Protein AF-A0A2N2MKR9-F1 (afdb_monomer_lite)

Foldseek 3Di:
DPPVVVVVVVVVVVVVVVVVVVVVVVVLVVCQVPPDDDPLLVLLVVLVVVVCVVVVPPDDPPDPVVLVVLVCLLVCVCCQLAPPDHPRDHDNVNSVSNNVSSVVSNDDPPVVVVVPPDDDPPPPPDDDPDDD

Sequence (132 aa):
MKRKRFFYVSLWTIAMCVVVLFAVWQEDRLACLFSPKTSEERWAEQTIRAYIDTTQLEIAYCSVRYNTFLKGILLGDVPELTNPPSAFIKNGAESQIILEYAAQNFHLPREMRSSLGTEIPAIEAVPIEGGE

Structure (mmCIF, N/CA/C/O backbone):
data_AF-A0A2N2MKR9-F1
#
_entry.id   AF-A0A2N2MKR9-F1
#
loop_
_atom_site.group_PDB
_atom_site.id
_atom_site.type_symbol
_atom_site.label_atom_id
_atom_site.label_alt_id
_atom_site.label_comp_id
_atom_site.label_asym_id
_atom_site.label_entity_id
_atom_site.label_seq_id
_atom_site.pdbx_PDB_ins_code
_atom_site.Cartn_x
_atom_site.Cartn_y
_atom_site.Cartn_z
_atom_site.occupancy
_atom_site.B_iso_or_equiv
_atom_site.auth_seq_id
_atom_site.auth_comp_id
_atom_site.auth_asym_id
_atom_site.auth_atom_id
_atom_site.pdbx_PDB_model_num
ATOM 1 N N . MET A 1 1 ? 33.888 -14.659 -44.165 1.00 53.75 1 MET A N 1
ATOM 2 C CA . MET A 1 1 ? 33.901 -14.745 -42.681 1.00 53.75 1 MET A CA 1
ATOM 3 C C . MET A 1 1 ? 33.538 -13.448 -41.921 1.00 53.75 1 MET A C 1
ATOM 5 O O . MET A 1 1 ? 33.594 -13.462 -40.700 1.00 53.75 1 MET A O 1
ATOM 9 N N . LYS A 1 2 ? 33.104 -12.340 -42.558 1.00 53.75 2 LYS A N 1
ATOM 10 C CA . LYS A 1 2 ? 32.835 -11.060 -41.847 1.00 53.75 2 LYS A CA 1
ATOM 11 C C . LYS A 1 2 ? 31.402 -10.875 -41.304 1.00 53.75 2 LYS A C 1
ATOM 13 O O . LYS A 1 2 ? 31.219 -10.122 -40.358 1.00 53.75 2 LYS A O 1
ATOM 18 N N . ARG A 1 3 ? 30.398 -11.597 -41.829 1.00 57.44 3 ARG A N 1
ATOM 19 C CA . ARG A 1 3 ? 28.984 -11.435 -41.416 1.00 57.44 3 ARG A CA 1
ATOM 20 C C . ARG A 1 3 ? 28.689 -11.916 -39.987 1.00 57.44 3 ARG A C 1
ATOM 22 O O . ARG A 1 3 ? 27.933 -11.264 -39.285 1.00 57.44 3 ARG A O 1
ATOM 29 N N . LYS A 1 4 ? 29.331 -12.993 -39.516 1.00 55.81 4 LYS A N 1
ATOM 30 C CA . LYS A 1 4 ? 29.085 -13.557 -38.169 1.00 55.81 4 LYS A CA 1
ATOM 31 C C . LYS A 1 4 ? 29.516 -12.622 -37.028 1.00 55.81 4 LYS A C 1
ATOM 33 O O . LYS A 1 4 ? 28.868 -12.593 -35.991 1.00 55.81 4 LYS A O 1
ATOM 38 N N . ARG A 1 5 ? 30.576 -11.830 -37.232 1.00 58.12 5 ARG A N 1
ATOM 39 C CA . ARG A 1 5 ? 31.073 -10.866 -36.233 1.00 58.12 5 ARG A CA 1
ATOM 40 C C . ARG A 1 5 ? 30.123 -9.678 -36.047 1.00 58.12 5 ARG A C 1
ATOM 42 O O . ARG A 1 5 ? 29.955 -9.225 -34.926 1.00 58.12 5 ARG A O 1
ATOM 49 N N . PHE A 1 6 ? 29.455 -9.238 -37.116 1.00 60.28 6 PHE A N 1
ATOM 50 C CA . PHE A 1 6 ? 28.459 -8.162 -37.048 1.00 60.28 6 PHE A CA 1
ATOM 51 C C . PHE A 1 6 ? 27.206 -8.562 -36.259 1.00 60.28 6 PHE A C 1
ATOM 53 O O . PHE A 1 6 ? 26.723 -7.773 -35.453 1.00 60.28 6 PHE A O 1
ATOM 60 N N . PHE A 1 7 ? 26.726 -9.801 -36.421 1.00 61.53 7 PHE A N 1
ATOM 61 C CA . PHE A 1 7 ? 25.601 -10.306 -35.626 1.00 61.53 7 PHE A CA 1
ATOM 62 C C . PHE A 1 7 ? 25.931 -10.384 -34.133 1.00 61.53 7 PHE A C 1
ATOM 64 O O . PHE A 1 7 ? 25.103 -10.004 -33.316 1.00 61.53 7 PHE A O 1
ATOM 71 N N . TYR A 1 8 ? 27.147 -10.804 -33.774 1.00 65.81 8 TYR A N 1
ATOM 72 C CA . TYR A 1 8 ? 27.573 -10.854 -32.373 1.00 65.81 8 TYR A CA 1
ATOM 73 C C . TYR A 1 8 ? 27.635 -9.470 -31.722 1.00 65.81 8 TYR A C 1
ATOM 75 O O . TYR A 1 8 ? 27.162 -9.314 -30.603 1.00 65.81 8 TYR A O 1
ATOM 83 N N . VAL A 1 9 ? 28.161 -8.462 -32.426 1.00 71.25 9 VAL A N 1
ATOM 84 C CA . VAL A 1 9 ? 28.222 -7.084 -31.907 1.00 71.25 9 VAL A CA 1
ATOM 85 C C . VAL A 1 9 ? 26.817 -6.497 -31.749 1.00 71.25 9 VAL A C 1
ATOM 87 O O . VAL A 1 9 ? 26.515 -5.928 -30.706 1.00 71.25 9 VAL A O 1
ATOM 90 N N . SER A 1 10 ? 25.934 -6.708 -32.732 1.00 74.75 10 SER A N 1
ATOM 91 C CA . SER A 1 10 ? 24.545 -6.232 -32.676 1.00 74.75 10 SER A CA 1
ATOM 92 C C . SER A 1 10 ? 23.723 -6.906 -31.573 1.00 74.75 10 SER A C 1
ATOM 94 O O . SER A 1 10 ? 22.896 -6.254 -30.940 1.00 74.75 10 SER A O 1
ATOM 96 N N . LEU A 1 11 ? 23.930 -8.204 -31.333 1.00 79.81 11 LEU A N 1
ATOM 97 C CA . LEU A 1 11 ? 23.244 -8.926 -30.261 1.00 79.81 11 LEU A CA 1
ATOM 98 C C . LEU A 1 11 ? 23.706 -8.425 -28.884 1.00 79.81 11 LEU A C 1
ATOM 100 O O . LEU A 1 11 ? 22.898 -8.273 -27.971 1.00 79.81 11 LEU A O 1
ATOM 104 N N . TRP A 1 12 ? 24.999 -8.117 -28.754 1.00 79.88 12 TRP A N 1
ATOM 105 C CA . TRP A 1 12 ? 25.593 -7.626 -27.512 1.00 79.88 12 TRP A CA 1
ATOM 106 C C . TRP A 1 12 ? 25.122 -6.210 -27.160 1.00 79.88 12 TRP A C 1
ATOM 108 O O . TRP A 1 12 ? 24.816 -5.939 -26.002 1.00 79.88 12 TRP A O 1
ATOM 118 N N . THR A 1 13 ? 24.972 -5.323 -28.152 1.00 80.62 13 THR A N 1
ATOM 119 C CA . THR A 1 13 ? 24.413 -3.978 -27.932 1.00 80.62 13 THR A CA 1
ATOM 120 C C . THR A 1 13 ? 22.947 -4.020 -27.515 1.00 80.62 13 THR A C 1
ATOM 122 O O . THR A 1 13 ? 22.559 -3.288 -26.611 1.00 80.62 13 THR A O 1
ATOM 125 N N . ILE A 1 14 ? 22.136 -4.902 -28.114 1.00 83.44 14 ILE A N 1
ATOM 126 C CA . ILE A 1 14 ? 20.725 -5.059 -27.724 1.00 83.44 14 ILE A CA 1
ATOM 127 C C . ILE A 1 14 ? 20.631 -5.593 -26.291 1.00 83.44 14 ILE A C 1
ATOM 129 O O . ILE A 1 14 ? 19.873 -5.052 -25.491 1.00 83.44 14 ILE A O 1
ATOM 133 N N . ALA A 1 15 ? 21.437 -6.600 -25.941 1.00 82.69 15 ALA A N 1
ATOM 134 C CA . ALA A 1 15 ? 21.485 -7.127 -24.580 1.00 82.69 15 ALA A CA 1
ATOM 135 C C . ALA A 1 15 ? 21.888 -6.044 -23.562 1.00 82.69 15 ALA A C 1
ATOM 137 O O . ALA A 1 15 ? 21.234 -5.907 -22.532 1.00 82.69 15 ALA A O 1
ATOM 138 N N . MET A 1 16 ? 22.898 -5.225 -23.875 1.00 84.38 16 MET A N 1
ATOM 139 C CA . MET A 1 16 ? 23.298 -4.100 -23.023 1.00 84.38 16 MET A CA 1
ATOM 140 C C . MET A 1 16 ? 22.192 -3.050 -22.878 1.00 84.38 16 MET A C 1
ATOM 142 O O . MET A 1 16 ? 21.932 -2.603 -21.765 1.00 84.38 16 MET A O 1
ATOM 146 N N . CYS A 1 17 ? 21.484 -2.696 -23.956 1.00 82.19 17 CYS A N 1
ATOM 147 C CA . CYS A 1 17 ? 20.339 -1.786 -23.870 1.00 82.19 17 CYS A CA 1
ATOM 148 C C . CYS A 1 17 ? 19.225 -2.339 -22.970 1.00 82.19 17 CYS A C 1
ATOM 150 O O . CYS A 1 17 ? 18.685 -1.593 -22.161 1.00 82.19 17 CYS A O 1
ATOM 152 N N . VAL A 1 18 ? 18.905 -3.633 -23.060 1.00 83.56 18 VAL A N 1
ATOM 153 C CA . VAL A 1 18 ? 17.898 -4.261 -22.187 1.00 83.56 18 VAL A CA 1
ATOM 154 C C . VAL A 1 18 ? 18.341 -4.233 -20.724 1.00 83.56 18 VAL A C 1
ATOM 156 O O . VAL A 1 18 ? 17.535 -3.910 -19.857 1.00 83.56 18 VAL A O 1
ATOM 159 N N . VAL A 1 19 ? 19.618 -4.503 -20.439 1.00 81.50 19 VAL A N 1
ATOM 160 C CA . VAL A 1 19 ? 20.167 -4.444 -19.074 1.00 81.50 19 VAL A CA 1
ATOM 161 C C . VAL A 1 19 ? 20.125 -3.022 -18.515 1.00 81.50 19 VAL A C 1
ATOM 163 O O . VAL A 1 19 ? 19.721 -2.842 -17.371 1.00 81.50 19 VAL A O 1
ATOM 166 N N . VAL A 1 20 ? 20.479 -2.008 -19.311 1.00 78.25 20 VAL A N 1
ATOM 167 C CA . VAL A 1 20 ? 20.421 -0.599 -18.887 1.00 78.25 20 VAL A CA 1
ATOM 168 C C . VAL A 1 20 ? 18.979 -0.158 -18.640 1.00 78.25 20 VAL A C 1
ATOM 170 O O . VAL A 1 20 ? 18.700 0.435 -17.604 1.00 78.25 20 VAL A O 1
ATOM 173 N N . LEU A 1 21 ? 18.044 -0.493 -19.534 1.00 72.19 21 LEU A N 1
ATOM 174 C CA . LEU A 1 21 ? 16.623 -0.186 -19.337 1.00 72.19 21 LEU A CA 1
ATOM 175 C C . LEU A 1 21 ? 16.057 -0.888 -18.095 1.00 72.19 21 LEU A C 1
ATOM 177 O O . LEU A 1 21 ? 15.275 -0.296 -17.356 1.00 72.19 21 LEU A O 1
ATOM 181 N N . PHE A 1 22 ? 16.481 -2.124 -17.833 1.00 71.62 22 PHE A N 1
ATOM 182 C CA . PHE A 1 22 ? 16.088 -2.859 -16.634 1.00 71.62 22 PHE A CA 1
ATOM 183 C C . PHE A 1 22 ? 16.695 -2.264 -15.355 1.00 71.62 22 PHE A C 1
ATOM 185 O O . PHE A 1 22 ? 16.015 -2.197 -14.334 1.00 71.62 22 PHE A O 1
ATOM 192 N N . ALA A 1 23 ? 17.947 -1.799 -15.406 1.00 65.12 23 ALA A N 1
ATOM 193 C CA . ALA A 1 23 ? 18.618 -1.146 -14.285 1.00 65.12 23 ALA A C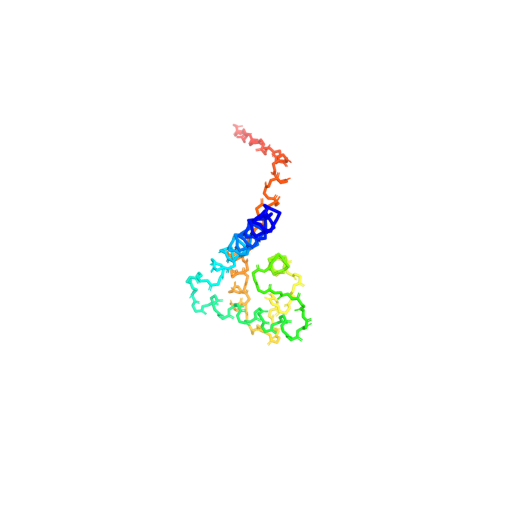A 1
ATOM 194 C C . ALA A 1 23 ? 17.964 0.199 -13.934 1.00 65.12 23 ALA A C 1
ATOM 196 O O . ALA A 1 23 ? 17.643 0.431 -12.772 1.00 65.12 23 ALA A O 1
ATOM 197 N N . VAL A 1 24 ? 17.667 1.033 -14.936 1.00 63.12 24 VAL A N 1
ATOM 198 C CA . VAL A 1 24 ? 16.956 2.309 -14.736 1.00 63.12 24 VAL A CA 1
ATOM 199 C C . VAL A 1 24 ? 15.553 2.072 -14.164 1.00 63.12 24 VAL A C 1
ATOM 201 O O . VAL A 1 24 ? 15.121 2.784 -13.266 1.00 63.12 24 VAL A O 1
ATOM 204 N N . TRP A 1 25 ? 14.853 1.024 -14.610 1.00 62.44 25 TRP A N 1
ATOM 205 C CA . TRP A 1 25 ? 13.548 0.653 -14.051 1.00 62.44 25 TRP A CA 1
ATOM 206 C C . TRP A 1 25 ? 13.622 0.113 -12.606 1.00 62.44 25 TRP A C 1
ATOM 208 O O . TRP A 1 25 ? 12.643 0.194 -11.862 1.00 62.44 25 TRP A O 1
ATOM 218 N N . GLN A 1 26 ? 14.764 -0.446 -12.192 1.00 57.59 26 GLN A N 1
ATOM 219 C CA . GLN A 1 26 ? 14.998 -0.947 -10.832 1.00 57.59 26 GLN A CA 1
ATOM 220 C C . GLN A 1 26 ? 15.260 0.180 -9.826 1.00 57.59 26 GLN A C 1
ATOM 222 O O . GLN A 1 26 ? 14.733 0.119 -8.717 1.00 57.59 26 GLN A O 1
ATOM 227 N N . GLU A 1 27 ? 16.030 1.208 -10.189 1.00 56.81 27 GLU A N 1
ATOM 228 C CA . GLU A 1 27 ? 16.450 2.267 -9.255 1.00 56.81 27 GLU A CA 1
ATOM 229 C C . GLU A 1 27 ? 15.264 3.010 -8.613 1.00 56.81 27 GLU A C 1
ATOM 231 O O . GLU A 1 27 ? 15.235 3.176 -7.390 1.00 56.81 27 GLU A O 1
ATOM 236 N N . ASP A 1 28 ? 14.230 3.348 -9.392 1.00 56.19 28 ASP A N 1
ATOM 237 C CA . ASP A 1 28 ? 13.018 4.004 -8.875 1.00 56.19 28 ASP A CA 1
ATOM 238 C C . ASP A 1 28 ? 12.221 3.104 -7.911 1.00 56.19 28 ASP A C 1
ATOM 240 O O . ASP A 1 28 ? 11.627 3.578 -6.937 1.00 56.19 28 ASP A O 1
ATOM 244 N N . ARG A 1 29 ? 12.223 1.780 -8.131 1.00 57.84 29 ARG A N 1
ATOM 245 C CA . ARG A 1 29 ? 11.556 0.832 -7.222 1.00 57.84 29 ARG A CA 1
ATOM 246 C C . ARG A 1 29 ? 12.341 0.617 -5.937 1.00 57.84 29 ARG A C 1
ATOM 248 O O . ARG A 1 29 ? 11.733 0.477 -4.877 1.00 57.84 29 ARG A O 1
ATOM 255 N N . LEU A 1 30 ? 13.668 0.590 -6.022 1.00 57.06 30 LEU A N 1
ATOM 256 C CA . LEU A 1 30 ? 14.534 0.367 -4.869 1.00 57.06 30 LEU A CA 1
ATOM 257 C C . LEU A 1 30 ? 14.442 1.535 -3.875 1.00 57.06 30 LEU A C 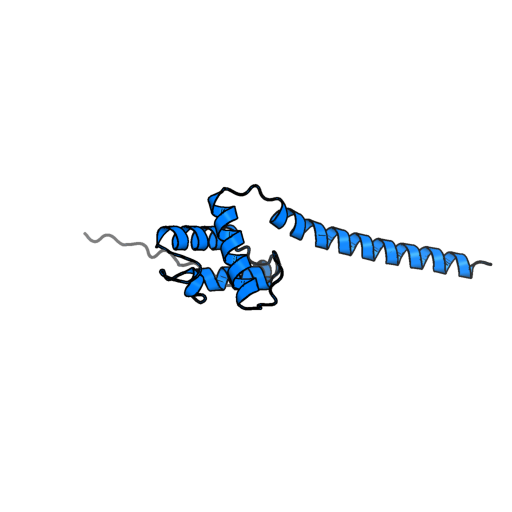1
ATOM 259 O O . LEU A 1 30 ? 14.347 1.286 -2.676 1.00 57.06 30 LEU A O 1
ATOM 263 N N . ALA A 1 31 ? 14.340 2.785 -4.333 1.00 60.53 31 ALA A N 1
ATOM 264 C CA . ALA A 1 31 ? 14.164 3.939 -3.440 1.00 60.53 31 ALA A CA 1
ATOM 265 C C . ALA A 1 31 ?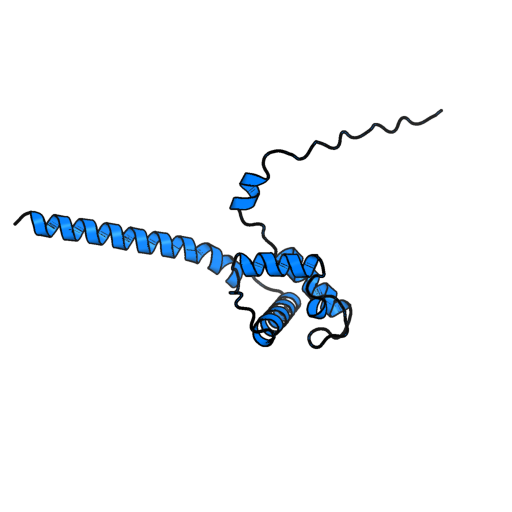 12.886 3.846 -2.573 1.00 60.53 31 ALA A C 1
ATOM 267 O O . ALA A 1 31 ? 12.909 4.126 -1.377 1.00 60.53 31 ALA A O 1
ATOM 268 N N . CYS A 1 32 ? 11.784 3.375 -3.158 1.00 60.59 32 CYS A N 1
ATOM 269 C CA . CYS A 1 32 ? 10.486 3.210 -2.492 1.00 60.59 32 CYS A CA 1
ATOM 270 C C . CYS A 1 32 ? 10.422 1.955 -1.580 1.00 60.59 32 CYS A C 1
ATOM 272 O O . CYS A 1 32 ? 9.596 1.861 -0.663 1.00 60.59 32 CYS A O 1
ATOM 274 N N . LEU A 1 33 ? 11.324 0.990 -1.797 1.00 60.88 33 LEU A N 1
ATOM 275 C CA . LEU A 1 33 ? 11.502 -0.206 -0.964 1.00 60.88 33 LEU A CA 1
ATOM 276 C C . LEU A 1 33 ? 12.454 0.016 0.221 1.00 60.88 33 LEU A C 1
ATOM 278 O O . LEU A 1 33 ? 12.223 -0.558 1.282 1.00 60.88 33 LEU A O 1
ATOM 282 N N . PHE A 1 34 ? 13.492 0.842 0.058 1.00 61.56 34 PHE A N 1
ATOM 283 C CA . PHE A 1 34 ? 14.574 1.015 1.037 1.00 61.56 34 PHE A CA 1
ATOM 284 C C . PHE A 1 34 ? 14.514 2.321 1.845 1.00 61.56 34 PHE A C 1
ATOM 286 O O . PHE A 1 34 ? 15.445 2.606 2.600 1.00 61.56 34 PHE A O 1
ATOM 293 N N . SER A 1 35 ? 13.433 3.101 1.741 1.00 64.25 35 SER A N 1
ATOM 294 C CA . SER A 1 35 ? 13.245 4.262 2.617 1.00 64.25 35 SER A CA 1
ATOM 295 C C . SER A 1 35 ? 13.132 3.813 4.084 1.00 64.25 35 SER A C 1
ATOM 297 O O . SER A 1 35 ? 12.365 2.884 4.371 1.00 64.25 35 SER A O 1
ATOM 299 N N . PRO A 1 36 ? 13.892 4.409 5.022 1.00 73.44 36 PRO A N 1
ATOM 300 C CA . PRO A 1 36 ? 13.781 4.084 6.438 1.00 73.44 36 PRO A CA 1
ATOM 301 C C . PRO A 1 36 ? 12.385 4.457 6.942 1.00 73.44 36 PRO A C 1
ATOM 303 O O . PRO A 1 36 ? 12.013 5.625 6.913 1.00 73.44 36 PRO A O 1
ATOM 306 N N . LYS A 1 37 ? 11.630 3.455 7.409 1.00 79.31 37 LYS A N 1
ATOM 307 C CA . LYS A 1 37 ? 10.246 3.626 7.868 1.00 79.31 37 LYS A CA 1
ATOM 308 C C . LYS A 1 37 ? 10.119 3.595 9.381 1.00 79.31 37 LYS A C 1
ATOM 310 O O . LYS A 1 37 ? 10.665 2.700 10.048 1.00 79.31 37 LYS A O 1
ATOM 315 N N . THR A 1 38 ? 9.318 4.508 9.915 1.00 88.12 38 THR A N 1
ATOM 316 C CA . THR A 1 38 ? 8.893 4.473 11.321 1.00 88.12 38 THR A CA 1
ATOM 317 C C . THR A 1 38 ? 8.063 3.211 11.616 1.00 88.12 38 THR A C 1
ATOM 319 O O . THR A 1 38 ? 7.679 2.454 10.717 1.00 88.12 38 THR A O 1
ATOM 322 N N . SER A 1 39 ? 7.832 2.896 12.896 1.00 87.62 39 SER A N 1
ATOM 323 C CA . SER A 1 39 ? 6.964 1.766 13.269 1.00 87.62 39 SER A CA 1
ATOM 324 C C . SER A 1 39 ? 5.524 1.968 12.803 1.00 87.62 39 SER A C 1
ATOM 326 O O . SER A 1 39 ? 4.885 1.004 12.388 1.00 87.62 39 SER A O 1
ATOM 328 N N . GLU A 1 40 ? 5.045 3.210 12.842 1.00 89.31 40 GLU A N 1
ATOM 329 C CA . GLU A 1 40 ? 3.698 3.594 12.419 1.00 89.31 40 GLU A CA 1
ATOM 330 C C . GLU A 1 40 ? 3.545 3.496 10.900 1.00 89.31 40 GLU A C 1
ATOM 332 O O . GLU A 1 40 ? 2.597 2.875 10.428 1.00 89.31 40 GLU A O 1
ATOM 337 N N . GLU A 1 41 ? 4.529 3.966 10.127 1.00 87.62 41 GLU A N 1
ATOM 338 C CA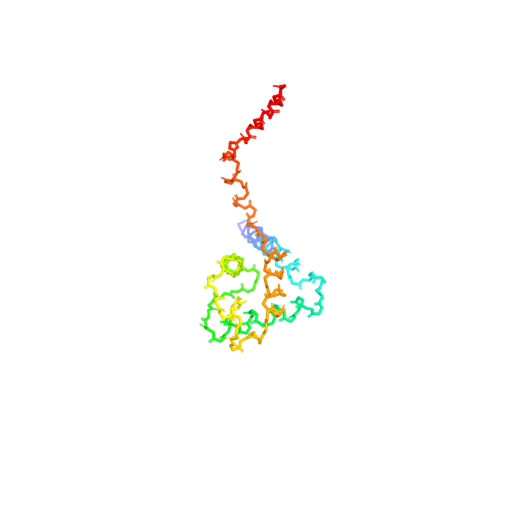 . GLU A 1 41 ? 4.535 3.801 8.667 1.00 87.62 41 GLU A CA 1
ATOM 339 C C . GLU A 1 41 ? 4.551 2.330 8.243 1.00 87.62 41 GLU A C 1
ATOM 341 O O . GLU A 1 41 ? 3.847 1.941 7.312 1.00 87.62 41 GLU A O 1
ATOM 346 N N . ARG A 1 42 ? 5.337 1.487 8.927 1.00 89.88 42 ARG A N 1
ATOM 347 C CA . ARG A 1 42 ? 5.361 0.042 8.648 1.00 89.88 42 ARG A CA 1
ATOM 348 C C . ARG A 1 42 ? 4.013 -0.606 8.917 1.00 89.88 42 ARG A C 1
ATOM 350 O O . ARG A 1 42 ? 3.588 -1.459 8.141 1.00 89.88 42 ARG A O 1
ATOM 357 N N . TRP A 1 43 ? 3.360 -0.219 10.007 1.00 93.56 43 TRP A N 1
ATOM 358 C CA . TRP A 1 43 ? 2.021 -0.696 10.317 1.00 93.56 43 TRP A CA 1
ATOM 359 C C . TRP A 1 43 ? 1.007 -0.220 9.261 1.00 93.56 43 TRP A C 1
ATOM 361 O O . TRP A 1 43 ? 0.280 -1.047 8.717 1.00 93.56 43 TRP A O 1
ATOM 371 N N . ALA A 1 44 ? 1.023 1.064 8.885 1.00 92.19 44 ALA A N 1
ATOM 372 C CA . ALA A 1 44 ? 0.134 1.630 7.867 1.00 92.19 44 ALA A CA 1
ATOM 373 C C . ALA A 1 44 ? 0.273 0.919 6.514 1.00 92.19 44 ALA A C 1
ATOM 375 O O . ALA A 1 44 ? -0.715 0.512 5.904 1.00 92.19 44 ALA A O 1
ATOM 376 N N . GLU A 1 45 ? 1.513 0.714 6.065 1.00 91.19 45 GLU A N 1
ATOM 377 C CA . GLU A 1 45 ? 1.824 -0.003 4.831 1.00 91.19 45 GLU A CA 1
ATOM 378 C C . GLU A 1 45 ? 1.295 -1.438 4.855 1.00 91.19 45 GLU A C 1
ATOM 380 O O . GLU A 1 45 ? 0.722 -1.902 3.868 1.00 91.19 45 GLU A O 1
ATOM 385 N N . GLN A 1 46 ? 1.492 -2.152 5.967 1.00 91.69 46 GLN A N 1
ATOM 386 C CA . GLN A 1 46 ? 0.999 -3.519 6.127 1.00 91.69 46 GLN A CA 1
ATOM 387 C C . GLN A 1 46 ? -0.525 -3.566 6.075 1.00 91.69 46 GLN A C 1
ATOM 389 O O . GLN A 1 46 ? -1.073 -4.427 5.391 1.00 91.69 46 GLN A O 1
ATOM 394 N N . THR A 1 47 ? -1.203 -2.622 6.725 1.00 92.94 47 THR A N 1
ATOM 395 C CA . THR A 1 47 ? -2.665 -2.520 6.703 1.00 92.94 47 THR A CA 1
ATOM 396 C C . THR A 1 47 ? -3.187 -2.228 5.295 1.00 92.94 47 THR A C 1
ATOM 398 O O . THR A 1 47 ? -4.102 -2.902 4.825 1.00 92.94 47 THR A O 1
ATOM 401 N N . ILE A 1 48 ? -2.562 -1.293 4.573 1.00 92.62 48 ILE A N 1
ATOM 402 C CA . ILE A 1 48 ? -2.899 -0.982 3.176 1.00 92.62 48 ILE A CA 1
ATOM 403 C C . ILE A 1 48 ? -2.687 -2.202 2.269 1.00 92.62 48 ILE A C 1
ATOM 405 O O . ILE A 1 48 ? -3.533 -2.505 1.429 1.00 92.62 48 ILE A O 1
ATOM 409 N N . ARG A 1 49 ? -1.573 -2.925 2.429 1.00 90.50 49 ARG A N 1
ATOM 410 C CA . ARG A 1 49 ? -1.309 -4.148 1.656 1.00 90.50 49 ARG A CA 1
ATOM 411 C C . ARG A 1 49 ? -2.318 -5.244 1.972 1.00 90.50 49 ARG A C 1
ATOM 413 O O . ARG A 1 49 ? -2.855 -5.837 1.048 1.00 90.50 49 ARG A O 1
ATOM 420 N N . ALA A 1 50 ? -2.639 -5.449 3.247 1.00 92.12 50 ALA A N 1
ATOM 421 C CA . ALA A 1 50 ? -3.661 -6.405 3.652 1.00 92.12 50 ALA A CA 1
ATOM 422 C C . ALA A 1 50 ? -5.026 -6.064 3.035 1.00 92.12 50 ALA A C 1
ATOM 424 O O . ALA A 1 50 ? -5.731 -6.961 2.575 1.00 92.12 50 ALA A O 1
ATOM 425 N N . TYR A 1 51 ? -5.390 -4.781 2.960 1.00 93.38 51 TYR A N 1
ATOM 426 C CA . TYR A 1 51 ? -6.599 -4.352 2.258 1.00 93.38 51 TYR A CA 1
ATOM 427 C C . TYR A 1 51 ? -6.555 -4.714 0.766 1.00 93.38 51 TYR A C 1
ATOM 429 O O . TYR A 1 51 ? -7.494 -5.319 0.255 1.00 93.38 51 TYR A O 1
ATOM 437 N N . ILE A 1 52 ? -5.459 -4.406 0.069 1.00 90.81 52 ILE A N 1
ATOM 438 C CA . ILE A 1 52 ? -5.284 -4.728 -1.360 1.00 90.81 52 ILE A CA 1
ATOM 439 C C . ILE A 1 52 ? -5.389 -6.243 -1.599 1.00 90.81 52 ILE A C 1
ATOM 441 O O . ILE A 1 52 ? -6.112 -6.677 -2.495 1.00 90.81 52 ILE A O 1
ATOM 445 N N . ASP A 1 53 ? -4.724 -7.042 -0.764 1.00 90.00 53 ASP A N 1
ATOM 446 C CA . ASP A 1 53 ? -4.699 -8.501 -0.883 1.00 90.00 53 ASP A CA 1
ATOM 447 C C . ASP A 1 53 ? -6.083 -9.118 -0.617 1.00 90.00 53 ASP A C 1
ATOM 449 O O . ASP A 1 53 ? -6.537 -9.995 -1.352 1.00 90.00 53 ASP A O 1
ATOM 453 N N . THR A 1 54 ? -6.790 -8.641 0.412 1.00 91.81 54 THR A N 1
ATOM 454 C CA . THR A 1 54 ? -8.132 -9.139 0.774 1.00 91.81 54 THR A CA 1
ATOM 455 C C . THR A 1 54 ? -9.206 -8.741 -0.233 1.00 91.81 54 THR A C 1
ATOM 457 O O . THR A 1 54 ? -10.131 -9.515 -0.475 1.00 91.81 54 THR A O 1
ATOM 460 N N . THR A 1 55 ? -9.072 -7.568 -0.854 1.00 88.06 55 THR A N 1
ATOM 461 C CA . THR A 1 55 ? -9.975 -7.089 -1.913 1.00 88.06 55 THR A CA 1
ATOM 462 C C . THR A 1 55 ? -9.593 -7.595 -3.304 1.00 88.06 55 THR A C 1
ATOM 464 O O . THR A 1 55 ? -10.276 -7.276 -4.275 1.00 88.06 55 THR A O 1
ATOM 467 N N . GLN A 1 56 ? -8.538 -8.417 -3.405 1.00 86.50 56 GLN A N 1
ATOM 468 C CA . GLN A 1 56 ? -8.020 -8.981 -4.657 1.00 86.50 56 GLN A CA 1
ATOM 469 C C . GLN A 1 56 ? -7.706 -7.905 -5.709 1.00 86.50 56 GLN A C 1
ATOM 471 O O . GLN A 1 56 ? -7.844 -8.121 -6.914 1.00 86.50 56 GLN A O 1
ATOM 476 N N . LEU A 1 57 ? -7.278 -6.726 -5.255 1.00 86.31 57 LEU A N 1
ATOM 477 C CA . LEU A 1 57 ? -6.880 -5.643 -6.139 1.00 86.31 57 LEU A CA 1
ATOM 478 C C . LEU A 1 57 ? -5.499 -5.951 -6.730 1.00 86.31 57 LEU A C 1
ATOM 480 O O . LEU A 1 57 ? -4.510 -6.083 -6.014 1.00 86.31 57 LEU A O 1
ATOM 484 N N . GLU A 1 58 ? -5.399 -6.005 -8.059 1.00 88.06 58 GLU A N 1
ATOM 485 C CA . GLU A 1 58 ? -4.125 -6.182 -8.771 1.00 88.06 58 GLU A CA 1
ATOM 486 C C . GLU A 1 58 ? -3.298 -4.879 -8.779 1.00 88.06 58 GLU A C 1
ATOM 488 O O . GLU A 1 58 ? -3.086 -4.228 -9.813 1.00 88.06 58 GLU A O 1
ATOM 493 N N . ILE A 1 59 ? -2.849 -4.461 -7.594 1.00 85.44 59 ILE A N 1
ATOM 494 C CA . ILE A 1 59 ? -2.067 -3.244 -7.377 1.00 85.44 59 ILE A CA 1
ATOM 495 C C . ILE A 1 59 ? -0.683 -3.633 -6.863 1.00 85.44 59 ILE A C 1
ATOM 497 O O . ILE A 1 59 ? -0.476 -3.915 -5.687 1.00 85.44 59 ILE A O 1
ATOM 501 N N . ALA A 1 60 ? 0.306 -3.601 -7.755 1.00 81.75 60 ALA A N 1
ATOM 502 C CA . ALA A 1 60 ? 1.692 -3.830 -7.368 1.00 81.75 60 ALA A CA 1
ATOM 503 C C . ALA A 1 60 ? 2.229 -2.670 -6.511 1.00 81.75 60 ALA A C 1
ATOM 505 O O . ALA A 1 60 ? 2.037 -1.500 -6.854 1.00 81.75 60 ALA A O 1
ATOM 506 N N . TYR A 1 61 ? 2.971 -2.985 -5.450 1.00 78.94 61 TYR A N 1
ATOM 507 C CA . TYR A 1 61 ? 3.639 -1.990 -4.606 1.00 78.94 61 TYR A CA 1
ATOM 508 C C . TYR A 1 61 ? 4.605 -1.099 -5.419 1.00 78.94 61 TYR A C 1
ATOM 510 O O . TYR A 1 61 ? 5.265 -1.573 -6.353 1.00 78.94 61 TYR A O 1
ATOM 518 N N . CYS A 1 62 ? 4.652 0.199 -5.089 1.00 76.56 62 CYS A N 1
ATOM 519 C CA . CYS A 1 62 ? 5.384 1.251 -5.821 1.00 76.56 62 CYS A CA 1
ATOM 520 C C . CYS A 1 62 ? 5.047 1.347 -7.325 1.00 76.56 62 CYS A C 1
ATOM 522 O O . CYS A 1 62 ? 5.862 1.798 -8.127 1.00 76.56 62 CYS A O 1
ATOM 524 N N . SER A 1 63 ? 3.856 0.905 -7.742 1.00 81.94 63 SER A N 1
ATOM 525 C CA . SER A 1 63 ? 3.358 1.146 -9.100 1.00 81.94 63 SER A CA 1
ATOM 526 C C . SER A 1 63 ? 2.626 2.485 -9.207 1.00 81.94 63 SER A C 1
ATOM 528 O O . SER A 1 63 ? 2.169 3.047 -8.212 1.00 81.94 63 SER A O 1
ATOM 530 N N . VAL A 1 64 ? 2.422 2.964 -10.437 1.00 81.88 64 VAL A N 1
ATOM 531 C CA . VAL A 1 64 ? 1.557 4.129 -10.699 1.00 81.88 64 VAL A CA 1
ATOM 532 C C . VAL A 1 64 ? 0.155 3.907 -10.124 1.00 81.88 64 VAL A C 1
ATOM 534 O O . VAL A 1 64 ? -0.400 4.810 -9.507 1.00 81.88 64 VAL A O 1
ATOM 537 N N . ARG A 1 65 ? -0.384 2.685 -10.241 1.00 84.31 65 ARG A N 1
ATOM 538 C CA . ARG A 1 65 ? -1.682 2.318 -9.655 1.00 84.31 65 ARG A CA 1
ATOM 539 C C . ARG A 1 65 ? -1.677 2.395 -8.132 1.00 84.31 65 ARG A C 1
ATOM 541 O O . ARG A 1 65 ? -2.656 2.857 -7.565 1.00 84.31 65 ARG A O 1
ATOM 548 N N . TYR A 1 66 ? -0.587 1.989 -7.482 1.00 87.62 66 TYR A N 1
ATOM 549 C CA . TYR A 1 66 ? -0.448 2.110 -6.029 1.00 87.62 66 TYR A CA 1
ATOM 550 C C . TYR A 1 66 ? -0.479 3.572 -5.590 1.00 87.62 66 TYR A C 1
ATOM 552 O O . TYR A 1 66 ? -1.168 3.928 -4.647 1.00 87.62 66 TYR A O 1
ATOM 560 N N . ASN A 1 67 ? 0.184 4.445 -6.337 1.00 86.56 67 ASN A N 1
ATOM 561 C CA . ASN A 1 67 ? 0.170 5.873 -6.063 1.00 86.56 67 ASN A CA 1
ATOM 562 C C . ASN A 1 67 ? -1.214 6.514 -6.299 1.00 86.56 67 ASN A C 1
ATOM 564 O O . ASN A 1 67 ? -1.679 7.321 -5.498 1.00 86.56 67 ASN A O 1
ATOM 568 N N . THR A 1 68 ? -1.922 6.115 -7.363 1.00 88.38 68 THR A N 1
ATOM 569 C CA . THR A 1 68 ? -3.329 6.502 -7.565 1.00 88.38 68 THR A CA 1
ATOM 570 C C . THR A 1 68 ? -4.218 5.993 -6.432 1.00 88.38 68 THR A C 1
ATOM 572 O O . THR A 1 68 ? -5.119 6.704 -5.999 1.00 88.38 68 THR A O 1
ATOM 575 N N . PHE A 1 69 ? -3.944 4.799 -5.915 1.00 91.56 69 PHE A N 1
ATOM 576 C CA . PHE A 1 69 ? -4.658 4.239 -4.777 1.00 91.56 69 PHE A CA 1
ATOM 577 C C . PHE A 1 69 ? -4.408 5.035 -3.486 1.00 91.56 69 PHE A C 1
ATOM 579 O O . PHE A 1 69 ? -5.366 5.383 -2.802 1.00 91.56 69 PHE A O 1
ATOM 586 N N . LEU A 1 70 ? -3.159 5.430 -3.199 1.00 91.31 70 LEU A N 1
ATOM 587 C CA . LEU A 1 70 ? -2.845 6.334 -2.081 1.00 91.31 70 LEU A CA 1
ATOM 588 C C . LEU A 1 70 ? -3.579 7.677 -2.207 1.00 91.31 70 LEU A C 1
ATOM 590 O O . LEU A 1 70 ? -4.095 8.190 -1.218 1.00 91.31 70 LEU A O 1
ATOM 594 N N . LYS A 1 71 ? -3.698 8.223 -3.425 1.00 89.88 71 LYS A N 1
ATOM 595 C CA . LYS A 1 71 ? -4.523 9.415 -3.673 1.00 89.88 71 LYS A CA 1
ATOM 596 C C . LYS A 1 71 ? -5.993 9.176 -3.322 1.00 89.88 71 LYS A C 1
ATOM 598 O O . LYS A 1 71 ? -6.597 10.036 -2.695 1.00 89.88 71 LYS A O 1
ATOM 603 N N . GLY A 1 72 ? -6.553 8.032 -3.714 1.00 90.81 72 GLY A N 1
ATOM 604 C CA . GLY A 1 72 ? -7.929 7.659 -3.372 1.00 90.81 72 GLY A CA 1
ATOM 605 C C . GLY A 1 72 ? -8.150 7.578 -1.860 1.00 90.81 72 GLY A C 1
ATOM 606 O O . GLY A 1 72 ? -9.149 8.082 -1.360 1.00 90.81 72 GLY A O 1
ATOM 607 N N . ILE A 1 73 ? -7.175 7.050 -1.109 1.00 92.50 73 ILE A N 1
ATOM 608 C CA . ILE A 1 73 ? -7.210 7.063 0.363 1.00 92.50 73 ILE A CA 1
ATOM 609 C C . ILE A 1 73 ? -7.293 8.501 0.893 1.00 92.50 73 ILE A C 1
ATOM 611 O O . ILE A 1 73 ? -8.148 8.792 1.721 1.00 92.50 73 ILE A O 1
ATOM 615 N N . LEU A 1 74 ? -6.469 9.424 0.388 1.00 91.19 74 LEU A N 1
ATOM 616 C CA . LEU A 1 74 ? -6.500 10.833 0.814 1.00 91.19 74 LEU A CA 1
ATOM 617 C C . LEU A 1 74 ? -7.819 11.543 0.482 1.00 91.19 74 LEU A C 1
ATOM 619 O O . LEU A 1 74 ? -8.213 12.464 1.194 1.00 91.19 74 LEU A O 1
ATOM 623 N N . LEU A 1 75 ? -8.491 11.132 -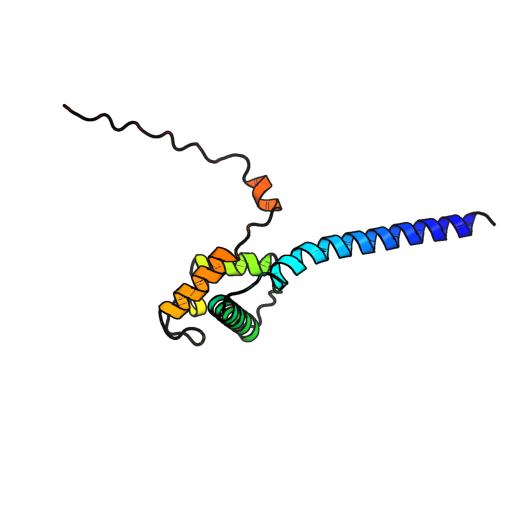0.595 1.00 89.81 75 LEU A N 1
ATOM 624 C CA . LEU A 1 75 ? -9.796 11.661 -0.994 1.00 89.81 75 LEU A CA 1
ATOM 625 C C . LEU A 1 75 ? -10.970 11.018 -0.238 1.00 89.81 75 LEU A C 1
ATOM 627 O O . LEU A 1 75 ? -12.090 11.511 -0.341 1.00 89.81 75 LEU A O 1
ATOM 631 N N . GLY A 1 76 ? -10.726 9.958 0.539 1.00 89.06 76 GLY A N 1
ATOM 632 C CA . GLY A 1 76 ? -11.772 9.225 1.253 1.00 89.06 76 GLY A CA 1
ATOM 633 C C . GLY A 1 76 ? -12.489 8.163 0.413 1.00 89.06 76 GLY A C 1
ATOM 634 O O . GLY A 1 76 ? -13.508 7.639 0.851 1.00 89.06 76 GLY A O 1
ATOM 635 N N . ASP A 1 77 ? -11.956 7.801 -0.759 1.00 91.44 77 ASP A N 1
ATOM 636 C CA . ASP A 1 77 ? -12.555 6.807 -1.667 1.00 91.44 77 ASP A CA 1
ATOM 637 C C . ASP A 1 77 ? -12.475 5.369 -1.121 1.00 91.44 77 ASP A C 1
ATOM 639 O O . ASP A 1 77 ? -13.100 4.455 -1.658 1.00 91.44 77 ASP A O 1
ATOM 643 N N . VAL A 1 78 ? -11.693 5.160 -0.057 1.00 91.06 78 VAL A N 1
ATOM 644 C CA . VAL A 1 78 ? -11.520 3.871 0.623 1.00 91.06 78 VAL A CA 1
ATOM 645 C C . VAL A 1 78 ? -11.995 4.016 2.076 1.00 91.06 78 VAL A C 1
ATOM 647 O O . VAL A 1 78 ? -11.179 4.267 2.973 1.00 91.06 78 VAL A O 1
ATOM 650 N N . PRO A 1 79 ? -13.313 3.933 2.342 1.00 89.75 79 PRO A N 1
ATOM 651 C CA . PRO A 1 79 ? -13.873 4.157 3.675 1.00 89.75 79 PRO A CA 1
ATOM 652 C C . PRO A 1 79 ? -13.372 3.135 4.700 1.00 89.75 79 PRO A C 1
ATOM 654 O O . PRO A 1 79 ? -13.202 3.472 5.865 1.00 89.75 79 PRO A O 1
ATOM 657 N N . GLU A 1 80 ? -13.026 1.920 4.279 1.00 91.69 80 GLU A N 1
ATOM 658 C CA . GLU A 1 80 ? -12.440 0.888 5.136 1.00 91.69 80 GLU A CA 1
ATOM 659 C C . GLU A 1 80 ? -11.064 1.289 5.681 1.00 91.69 80 GLU A C 1
ATOM 661 O O . GLU A 1 80 ? -10.633 0.760 6.706 1.00 91.69 80 GLU A O 1
ATOM 666 N N . LEU A 1 81 ? -10.382 2.223 5.013 1.00 90.69 81 LEU A N 1
ATOM 667 C CA . LEU A 1 81 ? -9.075 2.741 5.403 1.00 90.69 81 LEU A CA 1
ATOM 668 C C . LEU A 1 81 ? -9.112 4.190 5.921 1.00 90.69 81 LEU A C 1
ATOM 670 O O . LEU A 1 81 ? -8.074 4.723 6.302 1.00 90.69 81 LEU A O 1
ATOM 674 N N . THR A 1 82 ? -10.279 4.833 5.956 1.00 88.94 82 THR A N 1
ATOM 675 C CA . THR A 1 82 ? -10.399 6.244 6.374 1.00 88.94 82 THR A CA 1
ATOM 676 C C . THR A 1 82 ? -11.469 6.480 7.437 1.00 88.94 82 THR A C 1
ATOM 678 O O . THR A 1 82 ? -11.320 7.391 8.253 1.00 88.94 82 THR A O 1
ATOM 681 N N . ASN A 1 83 ? -12.506 5.640 7.502 1.00 90.50 83 ASN A N 1
ATOM 682 C CA . ASN A 1 83 ? -13.641 5.802 8.402 1.00 90.50 83 ASN A CA 1
ATOM 683 C C . ASN A 1 83 ? -13.720 4.654 9.432 1.00 90.50 83 ASN A C 1
ATOM 685 O O . ASN A 1 83 ? -14.223 3.571 9.126 1.00 90.50 83 ASN A O 1
ATOM 689 N N . PRO A 1 84 ? -13.209 4.853 10.658 1.00 88.19 84 PRO A N 1
ATOM 690 C CA . PRO A 1 84 ? -13.321 3.865 11.724 1.00 88.19 84 PRO A CA 1
ATOM 691 C C . PRO A 1 84 ? -14.744 3.816 12.321 1.00 88.19 84 PRO A C 1
ATOM 693 O O . PRO A 1 84 ? -15.400 4.853 12.429 1.00 88.19 84 PRO A O 1
ATOM 696 N N . PRO A 1 85 ? -15.200 2.653 12.825 1.00 88.94 85 PRO A N 1
ATOM 697 C CA . PRO A 1 85 ? -14.502 1.370 12.834 1.00 88.94 85 PRO A CA 1
ATOM 698 C C . PRO A 1 85 ? -14.682 0.602 11.517 1.00 88.94 85 PRO A C 1
ATOM 700 O O . PRO A 1 85 ? -15.769 0.547 10.947 1.00 88.94 85 PRO A O 1
ATOM 703 N N . SER A 1 86 ? -13.623 -0.069 11.083 1.00 89.44 86 SER A N 1
ATOM 704 C CA . SER A 1 86 ? -13.615 -0.974 9.939 1.00 89.44 86 SER A CA 1
ATOM 705 C C . SER A 1 86 ? -12.913 -2.289 10.297 1.00 89.44 86 SER A C 1
ATOM 707 O O . SER A 1 86 ? -12.382 -2.460 11.396 1.00 89.44 86 SER A O 1
ATOM 709 N N . ALA A 1 87 ? -12.880 -3.237 9.357 1.00 89.75 87 ALA A N 1
ATOM 710 C CA . ALA A 1 87 ? -12.115 -4.475 9.519 1.00 89.75 87 ALA A CA 1
ATOM 711 C C . ALA A 1 87 ? -10.593 -4.240 9.635 1.00 89.75 87 ALA A C 1
ATOM 713 O O . ALA A 1 87 ? -9.879 -5.107 10.139 1.00 89.75 87 ALA A O 1
ATOM 714 N N . PHE A 1 88 ? -10.106 -3.079 9.187 1.00 90.06 88 PHE A N 1
ATOM 715 C CA . PHE A 1 88 ? -8.684 -2.735 9.118 1.00 90.06 88 PHE A CA 1
ATOM 716 C C . PHE A 1 88 ? -8.275 -1.672 10.142 1.00 90.06 88 PHE A C 1
ATOM 718 O O . PHE A 1 88 ? -7.113 -1.630 10.539 1.00 90.06 88 PHE A O 1
ATOM 725 N N . ILE A 1 89 ? -9.219 -0.836 10.581 1.00 90.31 89 ILE A N 1
ATOM 726 C CA . ILE A 1 89 ? -8.977 0.321 11.445 1.00 90.31 89 ILE A CA 1
ATOM 727 C C . ILE A 1 89 ? -9.981 0.322 12.588 1.00 90.31 89 ILE A C 1
ATOM 729 O O . ILE A 1 89 ? -11.192 0.324 12.387 1.00 90.31 89 ILE A O 1
ATOM 733 N N . LYS A 1 90 ? -9.484 0.389 13.815 1.00 89.62 90 LYS A N 1
ATOM 734 C CA . LYS A 1 90 ? -10.286 0.340 15.039 1.00 89.62 90 LYS A CA 1
ATOM 735 C C . LYS A 1 90 ? -10.678 1.721 15.546 1.00 89.62 90 LYS A C 1
ATOM 737 O O . LYS A 1 90 ? -11.691 1.845 16.230 1.00 89.62 90 LYS A O 1
ATOM 742 N N . ASN A 1 91 ? -9.870 2.745 15.277 1.00 92.25 91 ASN A N 1
ATOM 743 C CA . ASN A 1 91 ? -10.037 4.078 15.857 1.00 92.25 91 ASN A CA 1
ATOM 744 C C . ASN A 1 91 ? -9.529 5.205 14.934 1.00 92.25 91 ASN A C 1
ATOM 746 O O . ASN A 1 91 ? -8.906 4.966 13.903 1.00 92.25 91 ASN A O 1
ATOM 750 N N . GLY A 1 92 ? -9.803 6.456 15.320 1.00 90.00 92 GLY A N 1
ATOM 751 C CA . GLY A 1 92 ? -9.398 7.643 14.557 1.00 90.00 92 GLY A CA 1
ATOM 752 C C . GLY A 1 92 ? -7.886 7.854 14.452 1.00 90.00 92 GLY A C 1
ATOM 753 O O . GLY A 1 92 ? -7.431 8.377 13.442 1.00 90.00 92 GLY A O 1
ATOM 754 N N . ALA A 1 93 ? -7.104 7.423 15.446 1.00 90.75 93 ALA A N 1
ATOM 755 C CA . ALA A 1 93 ? -5.646 7.558 15.412 1.00 90.75 93 ALA A CA 1
ATOM 756 C C . ALA A 1 93 ? -5.030 6.643 14.342 1.00 90.75 93 ALA A C 1
ATOM 758 O O . ALA A 1 93 ? -4.187 7.070 13.564 1.00 90.75 93 ALA A O 1
ATOM 759 N N . GLU A 1 94 ? -5.522 5.409 14.241 1.00 91.00 94 GLU A N 1
ATOM 760 C CA . GLU A 1 94 ? -5.143 4.457 13.196 1.00 91.00 94 GLU A CA 1
ATOM 761 C C . GLU A 1 94 ? -5.494 4.978 11.787 1.00 91.00 94 GLU A C 1
ATOM 763 O O . GLU A 1 94 ? -4.694 4.840 10.862 1.00 91.00 94 GLU A O 1
ATOM 768 N N . SER A 1 95 ? -6.645 5.647 11.632 1.00 92.25 95 SER A N 1
ATOM 769 C CA . SER A 1 95 ? -7.010 6.337 10.382 1.00 92.25 95 SER A CA 1
ATOM 770 C C . SER A 1 95 ? -6.049 7.485 10.052 1.00 92.25 95 SER A C 1
ATOM 772 O O . SER A 1 95 ? -5.575 7.588 8.920 1.00 92.25 95 SER A O 1
ATOM 774 N N . GLN A 1 96 ? -5.678 8.305 11.041 1.00 92.88 96 GLN A N 1
ATOM 775 C CA . GLN A 1 96 ? -4.710 9.389 10.841 1.00 92.88 96 GLN A CA 1
ATOM 776 C C . GLN A 1 96 ? -3.337 8.873 10.405 1.00 92.88 96 GLN A C 1
ATOM 778 O O . GLN A 1 96 ? -2.766 9.425 9.470 1.00 92.88 96 GLN A O 1
ATOM 783 N N . ILE A 1 97 ? -2.847 7.786 11.006 1.00 92.50 97 ILE A N 1
ATOM 784 C CA . ILE A 1 97 ? -1.570 7.166 10.627 1.00 92.50 97 ILE A CA 1
ATOM 785 C C . ILE A 1 97 ? -1.592 6.707 9.157 1.00 92.50 97 ILE A C 1
ATOM 787 O O . ILE A 1 97 ? -0.615 6.884 8.428 1.00 92.50 97 ILE A O 1
ATOM 791 N N . ILE A 1 98 ? -2.712 6.150 8.685 1.00 92.44 98 ILE A N 1
ATOM 792 C CA . ILE A 1 98 ? -2.868 5.720 7.286 1.00 92.44 98 ILE A CA 1
ATOM 793 C C . ILE A 1 98 ? -2.930 6.914 6.330 1.00 92.44 98 ILE A C 1
ATOM 795 O O . ILE A 1 98 ? -2.295 6.883 5.273 1.00 92.44 98 ILE A O 1
ATOM 799 N N . LEU A 1 99 ? -3.654 7.974 6.697 1.00 92.62 99 LEU A N 1
ATOM 800 C CA . LEU A 1 99 ? -3.715 9.210 5.914 1.00 92.62 99 LEU A CA 1
ATOM 80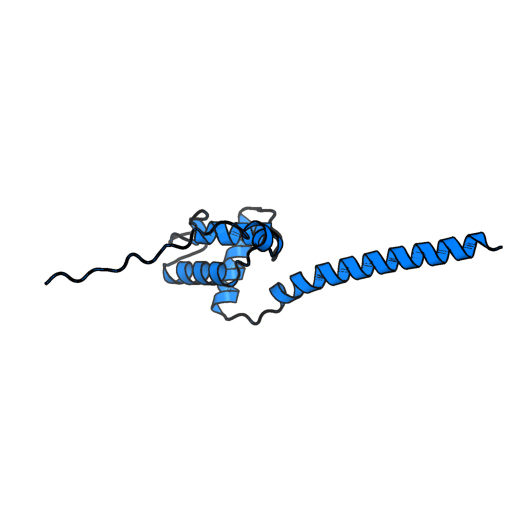1 C C . LEU A 1 99 ? -2.345 9.888 5.826 1.00 92.62 99 LEU A C 1
ATOM 803 O O . LEU A 1 99 ? -1.939 10.316 4.747 1.00 92.62 99 LEU A O 1
ATOM 807 N N . GLU A 1 100 ? -1.611 9.945 6.933 1.00 91.31 100 GLU A N 1
ATOM 808 C CA . GLU A 1 100 ? -0.264 10.504 6.976 1.00 91.31 100 GLU A CA 1
ATOM 809 C C . GLU A 1 100 ? 0.704 9.681 6.120 1.00 91.31 100 GLU A C 1
ATOM 811 O O . GLU A 1 100 ? 1.418 10.239 5.284 1.00 91.31 100 GLU A O 1
ATOM 816 N N . TYR A 1 101 ? 0.653 8.352 6.228 1.00 90.50 101 TYR A N 1
ATOM 817 C CA . TYR A 1 101 ? 1.423 7.467 5.360 1.00 90.50 101 TYR A CA 1
ATOM 818 C C . TYR A 1 101 ? 1.112 7.710 3.877 1.00 90.50 101 TYR A C 1
ATOM 820 O O . TYR A 1 101 ? 2.032 7.841 3.064 1.00 90.50 101 TYR A O 1
ATOM 828 N N . ALA A 1 102 ? -0.172 7.801 3.514 1.00 90.62 102 ALA A N 1
ATOM 829 C CA . ALA A 1 102 ? -0.592 8.064 2.143 1.00 90.62 102 ALA A CA 1
ATOM 830 C C . ALA A 1 102 ? -0.104 9.434 1.651 1.00 90.62 102 ALA A C 1
ATOM 832 O O . ALA A 1 102 ? 0.372 9.530 0.525 1.00 90.62 102 ALA A O 1
ATOM 833 N N . ALA A 1 103 ? -0.148 10.472 2.490 1.00 88.00 103 ALA A N 1
ATOM 834 C CA . ALA A 1 103 ? 0.332 11.811 2.152 1.00 88.00 103 ALA A CA 1
ATOM 835 C C . ALA A 1 103 ? 1.850 11.849 1.922 1.00 88.00 103 ALA A C 1
ATOM 837 O O . ALA A 1 103 ? 2.311 12.477 0.970 1.00 88.00 103 ALA A O 1
ATOM 838 N N . GLN A 1 104 ? 2.625 11.154 2.760 1.00 85.31 104 GLN A N 1
ATOM 839 C CA . GLN A 1 104 ? 4.087 11.119 2.662 1.00 85.31 104 GLN A CA 1
ATOM 840 C C . GLN A 1 104 ? 4.586 10.293 1.467 1.00 85.31 104 GLN A C 1
ATOM 842 O O . GLN A 1 104 ? 5.595 10.641 0.856 1.00 85.31 104 GLN A O 1
ATOM 847 N N . ASN A 1 105 ? 3.877 9.214 1.120 1.00 82.44 105 ASN A N 1
ATOM 848 C CA . ASN A 1 105 ? 4.276 8.281 0.060 1.00 82.44 105 ASN A CA 1
ATOM 849 C C . ASN A 1 105 ? 3.574 8.549 -1.283 1.00 82.44 105 ASN A C 1
ATOM 851 O O . ASN A 1 105 ? 3.910 7.928 -2.295 1.00 82.44 105 ASN A O 1
ATOM 855 N N . PHE A 1 106 ? 2.613 9.476 -1.326 1.00 80.44 106 PHE A N 1
ATOM 856 C CA . PHE A 1 106 ? 2.025 9.949 -2.572 1.00 80.44 106 PHE A CA 1
ATOM 857 C C . PHE A 1 106 ? 3.033 10.829 -3.321 1.00 80.44 106 PHE A C 1
ATOM 859 O O . PHE A 1 106 ? 3.310 11.976 -2.963 1.00 80.44 106 PHE A O 1
ATOM 866 N N . HIS A 1 107 ? 3.583 10.299 -4.409 1.00 68.00 107 HIS A N 1
ATOM 867 C CA . HIS A 1 107 ? 4.526 11.014 -5.262 1.00 68.00 107 HIS A CA 1
ATOM 868 C C . HIS A 1 107 ? 3.949 11.130 -6.661 1.00 68.00 107 HIS A C 1
ATOM 870 O O . HIS A 1 107 ? 3.990 10.168 -7.421 1.00 68.00 107 HIS A O 1
ATOM 876 N N . LEU A 1 108 ? 3.406 12.294 -7.030 1.00 54.41 108 LEU A N 1
ATOM 877 C CA . LEU A 1 108 ? 2.949 12.546 -8.402 1.00 54.41 108 LEU A CA 1
ATOM 878 C C . LEU A 1 108 ? 4.019 12.070 -9.406 1.00 54.41 108 LEU A C 1
ATOM 880 O O . LEU A 1 108 ? 5.173 12.498 -9.286 1.00 54.41 108 LEU A O 1
ATOM 884 N N . PRO A 1 109 ? 3.677 11.201 -10.379 1.00 49.44 109 PRO A N 1
ATOM 885 C CA . PRO A 1 109 ? 4.636 10.748 -11.376 1.00 49.44 109 PRO A CA 1
ATOM 886 C C . PRO A 1 109 ? 5.294 11.960 -12.041 1.00 49.44 109 PRO A C 1
ATOM 888 O O . PRO A 1 109 ? 4.612 12.932 -12.378 1.00 49.44 109 PRO A O 1
ATOM 891 N N . ARG A 1 110 ? 6.615 11.908 -12.252 1.00 44.59 110 ARG A N 1
ATOM 892 C CA . ARG A 1 110 ? 7.394 12.999 -12.870 1.00 44.59 110 ARG A CA 1
ATOM 893 C C . ARG A 1 110 ? 6.818 13.433 -14.228 1.00 44.59 110 ARG A C 1
ATOM 895 O O . ARG A 1 110 ? 6.918 14.602 -14.583 1.00 44.59 110 ARG A O 1
ATOM 902 N N . GLU A 1 111 ? 6.135 12.528 -14.928 1.00 46.78 111 GLU A N 1
ATOM 903 C CA . GLU A 1 111 ? 5.452 12.804 -16.197 1.00 46.78 111 GLU A CA 1
ATOM 904 C C . GLU A 1 111 ? 4.195 13.684 -16.056 1.00 46.78 111 GLU A C 1
ATOM 906 O O . GLU A 1 111 ? 3.898 14.467 -16.954 1.00 46.78 111 GLU A O 1
ATOM 911 N N . MET A 1 112 ? 3.506 13.675 -14.907 1.00 43.81 112 MET A N 1
ATOM 912 C CA . MET A 1 112 ? 2.403 14.613 -14.633 1.00 43.81 112 MET A CA 1
ATOM 913 C C . MET A 1 112 ? 2.895 15.995 -14.189 1.00 43.81 112 MET A C 1
ATOM 915 O O . MET A 1 112 ? 2.178 16.976 -14.368 1.00 43.81 112 MET A O 1
ATOM 919 N N . ARG A 1 113 ? 4.126 16.114 -13.666 1.00 44.38 113 ARG A N 1
ATOM 920 C CA . ARG A 1 113 ? 4.736 17.428 -13.375 1.00 44.38 113 ARG A CA 1
ATOM 921 C C . ARG A 1 113 ? 4.996 18.238 -14.644 1.00 44.38 113 ARG A C 1
ATOM 923 O O . ARG A 1 113 ? 4.896 19.457 -14.594 1.00 44.38 113 ARG A O 1
ATOM 930 N N . SER A 1 114 ? 5.295 17.583 -15.769 1.00 42.44 114 SER A N 1
ATOM 931 C CA . SER A 1 114 ? 5.525 18.280 -17.041 1.00 42.44 114 SER A CA 1
ATOM 932 C C . SER A 1 114 ? 4.232 18.722 -17.736 1.00 42.44 114 SER A C 1
ATOM 934 O O . SER A 1 114 ? 4.277 19.652 -18.532 1.00 42.44 114 SER A O 1
ATOM 936 N N . SER A 1 115 ? 3.092 18.089 -17.430 1.00 40.59 115 SER A N 1
ATOM 937 C CA . SER A 1 115 ? 1.764 18.506 -17.913 1.00 40.59 115 SER A CA 1
ATOM 938 C C . SER A 1 115 ? 1.107 19.572 -17.027 1.00 40.59 115 SER A C 1
ATOM 940 O O . SER A 1 115 ? 0.101 20.145 -17.429 1.00 40.59 115 SER A O 1
ATOM 942 N N . LEU A 1 116 ? 1.649 19.825 -15.831 1.00 46.91 116 LEU A N 1
ATOM 943 C CA . LEU A 1 116 ? 1.232 20.906 -14.930 1.00 46.91 116 LEU A CA 1
ATOM 944 C C . LEU A 1 116 ? 2.114 22.163 -15.074 1.00 46.91 116 LEU A C 1
ATOM 946 O O . LEU A 1 116 ? 2.141 23.017 -14.192 1.00 46.91 116 LEU A O 1
ATOM 950 N N . GLY A 1 117 ? 2.871 22.277 -16.167 1.00 45.50 117 GLY A N 1
ATOM 951 C CA . GLY A 1 117 ? 3.393 23.563 -16.615 1.00 45.50 117 GLY A CA 1
ATOM 952 C C . GLY A 1 117 ? 2.298 24.265 -17.409 1.00 45.50 117 GLY A C 1
ATOM 953 O O . GLY A 1 117 ? 1.867 23.707 -18.414 1.00 45.50 117 GLY A O 1
ATOM 954 N N . THR A 1 118 ? 1.891 25.472 -16.990 1.00 46.78 118 THR A N 1
ATOM 955 C CA . THR A 1 118 ? 0.730 26.243 -17.503 1.00 46.78 118 THR A CA 1
ATOM 956 C C . THR A 1 118 ? -0.583 25.539 -17.141 1.00 46.78 118 THR A C 1
ATOM 958 O O . THR A 1 118 ? -0.956 24.572 -17.775 1.00 46.78 118 THR A O 1
ATOM 961 N N . GLU A 1 119 ? -1.326 25.872 -16.089 1.00 43.06 119 GLU A N 1
ATOM 962 C CA . GLU A 1 119 ? -1.912 27.174 -15.780 1.00 43.06 119 GLU A CA 1
ATOM 963 C C . GLU A 1 119 ? -2.284 27.182 -14.282 1.00 43.06 119 GLU A C 1
ATOM 965 O O . GLU A 1 119 ? -3.317 26.654 -13.881 1.00 43.06 119 GLU A O 1
ATOM 970 N N . ILE A 1 120 ? -1.449 27.766 -13.422 1.00 47.44 120 ILE A N 1
ATOM 971 C CA . ILE A 1 120 ? -1.954 28.315 -12.159 1.00 47.44 120 ILE A CA 1
ATOM 972 C C . ILE A 1 120 ? -2.088 29.807 -12.448 1.00 47.44 120 ILE A C 1
ATOM 974 O O . ILE A 1 120 ? -1.049 30.468 -12.537 1.00 47.44 120 ILE A O 1
ATOM 978 N N . PRO A 1 121 ? -3.297 30.361 -12.672 1.00 40.56 121 PRO A N 1
ATOM 979 C CA . PRO A 1 121 ? -3.439 31.804 -12.631 1.00 40.56 121 PRO A CA 1
ATOM 980 C C . PRO A 1 121 ? -2.973 32.228 -11.242 1.00 40.56 121 PRO A C 1
ATOM 982 O O . PRO A 1 121 ? -3.491 31.753 -10.228 1.00 40.56 121 PRO A O 1
ATOM 985 N N . ALA A 1 122 ? -1.919 33.042 -11.213 1.00 44.47 122 ALA A N 1
ATOM 986 C CA . ALA A 1 122 ? -1.465 33.691 -10.004 1.00 44.47 122 ALA A CA 1
ATOM 987 C C . ALA A 1 122 ? -2.699 34.323 -9.360 1.00 44.47 122 ALA A C 1
ATOM 989 O O . ALA A 1 122 ? -3.369 35.147 -9.981 1.00 44.47 122 ALA A O 1
ATOM 990 N N . ILE A 1 123 ? -3.040 33.878 -8.153 1.00 51.84 123 ILE A N 1
ATOM 991 C CA . ILE A 1 123 ? -4.011 34.584 -7.332 1.00 51.84 123 ILE A CA 1
ATOM 992 C C . ILE A 1 123 ? -3.333 35.920 -7.045 1.00 51.84 123 ILE A C 1
ATOM 994 O O . ILE A 1 123 ? -2.439 35.997 -6.202 1.00 51.84 123 ILE A O 1
ATOM 998 N N . GLU A 1 124 ? -3.672 36.940 -7.835 1.00 44.03 124 GLU A N 1
ATOM 999 C CA . GLU A 1 124 ? -3.304 38.315 -7.548 1.00 44.03 124 GLU A CA 1
ATOM 1000 C C . GLU A 1 124 ? -3.813 38.607 -6.140 1.00 44.03 124 GLU A C 1
ATOM 1002 O O . GLU A 1 124 ? -5.011 38.540 -5.854 1.00 44.03 124 GLU A O 1
ATOM 1007 N N . ALA A 1 125 ? -2.870 38.833 -5.229 1.00 49.69 125 ALA A N 1
ATOM 1008 C CA . ALA A 1 125 ? -3.167 39.266 -3.884 1.00 49.69 125 ALA A CA 1
ATOM 1009 C C . ALA A 1 125 ? -3.909 40.602 -3.983 1.00 49.69 125 ALA A C 1
ATOM 1011 O O . ALA A 1 125 ? -3.315 41.627 -4.313 1.00 49.69 125 ALA A O 1
ATOM 1012 N N . VAL A 1 126 ? -5.216 40.572 -3.729 1.00 51.72 126 VAL A N 1
ATOM 1013 C CA . VAL A 1 126 ? -6.040 41.769 -3.578 1.00 51.72 126 VAL A CA 1
ATOM 1014 C C . VAL A 1 126 ? -5.491 42.546 -2.375 1.00 51.72 126 VAL A C 1
ATOM 1016 O O . VAL A 1 126 ? -5.485 41.996 -1.268 1.00 51.72 126 VAL A O 1
ATOM 1019 N N . PRO A 1 127 ? -4.999 43.787 -2.543 1.00 44.91 127 PRO A N 1
ATOM 1020 C CA . PRO A 1 127 ? -4.599 44.599 -1.408 1.00 44.91 127 PRO A CA 1
ATOM 1021 C C . PRO A 1 127 ? -5.849 44.952 -0.597 1.00 44.91 127 PRO A C 1
ATOM 1023 O O . PRO A 1 127 ? -6.833 45.472 -1.122 1.00 44.91 127 PRO A O 1
ATOM 1026 N N . ILE A 1 128 ? -5.814 44.623 0.692 1.00 58.16 128 ILE A N 1
ATOM 1027 C CA . ILE A 1 128 ? -6.835 45.014 1.658 1.00 58.16 128 ILE A CA 1
ATOM 1028 C C . ILE A 1 128 ? -6.595 46.499 1.946 1.00 58.16 128 ILE A C 1
ATOM 1030 O O . ILE A 1 128 ? -5.715 46.841 2.734 1.00 58.16 128 ILE A O 1
ATOM 1034 N N . GLU A 1 129 ? -7.327 47.381 1.266 1.00 46.94 129 GLU A N 1
ATOM 1035 C CA . GLU A 1 129 ? -7.357 48.800 1.619 1.00 46.94 129 GLU A CA 1
ATOM 1036 C C . GLU A 1 129 ? -8.051 48.939 2.979 1.00 46.94 129 GLU A C 1
ATOM 1038 O O . GLU A 1 129 ? -9.241 48.654 3.136 1.00 46.94 129 GLU A O 1
ATOM 1043 N N . GLY A 1 130 ? -7.262 49.304 3.990 1.00 44.72 130 GLY A N 1
ATOM 1044 C CA . GLY A 1 130 ? -7.753 49.680 5.306 1.00 44.72 130 GLY A CA 1
ATOM 1045 C C . GLY A 1 130 ? -8.531 50.986 5.205 1.00 44.72 130 GLY A C 1
ATOM 1046 O O . GLY A 1 130 ? -7.990 51.992 4.756 1.00 44.72 130 GLY A O 1
ATOM 1047 N N . GLY A 1 131 ? -9.798 50.939 5.609 1.00 43.06 131 GLY A N 1
ATOM 1048 C CA . GLY A 1 131 ? -10.638 52.117 5.770 1.00 43.06 131 GLY A CA 1
ATOM 1049 C C . GLY A 1 131 ? -10.195 52.959 6.964 1.00 43.06 131 GLY A C 1
ATOM 1050 O O . GLY A 1 131 ? -9.927 52.421 8.043 1.00 43.06 131 GLY A O 1
ATOM 1051 N N . GLU A 1 132 ? -10.135 54.267 6.734 1.00 44.66 132 GLU A N 1
ATOM 1052 C CA . GLU A 1 132 ? -10.241 55.312 7.759 1.00 44.66 132 GLU A CA 1
ATOM 1053 C C . GLU A 1 132 ? -11.709 55.546 8.148 1.00 44.66 132 GLU A C 1
ATOM 1055 O O . GLU A 1 132 ? -12.591 55.436 7.260 1.00 44.66 132 GLU A O 1
#

Radius of gyration: 23.32 Å; chains: 1; bounding box: 48×70×58 Å

Secondary structure (DSSP, 8-state):
--HHHHHHHHHHHHHHHHHHHHHHHHHHHHHHHHS---HHHHHHHHHHHHHHHHTT----TTSHHHHHHHHHHHHT--HHHHSSSSSS--SHHHHHHHHHHHHHH----HHHHHHTSS--------------

pLDDT: mean 74.91, std 17.69, range [40.56, 93.56]